Protein AF-A0A9Y1BNC9-F1 (afdb_monomer_lite)

Foldseek 3Di:
DDPPPPPVVPPLDLALVQLVVLLVCVVVVVDPLQRSLVSLVVSLVSLVVDDDDPVCVVLSVLVNVLSVLSNCLNVDDPVCSVVSSVVSVVSSVVSVVD

Sequence (98 aa):
MSKILSLKEINNDVTIEKMELIINLYEQGTLTKKEASKLAEHLLKKFKAFKPQKEKKEQYEFILDLCISLTTIKRAEERFEQHYLKSLKEELVKAKKM

Radius of gyration: 13.34 Å; chains: 1; bounding box: 32×31×34 Å

pLDDT: mean 79.67, std 16.59, range [30.83, 93.5]

Secondary structure (DSSP, 8-state):
------TTS--S---HHHHHHHHHHHHTTSS-HHHHHHHHHHHHHHHHT----GGGHHHHHHHHHHHHHHHGGGGS-HHHHHHHHHHHHHHHHHHTT-

Organism: NCBI:txid2876572

Structure (mmCIF, N/CA/C/O backbone):
data_AF-A0A9Y1BNC9-F1
#
_entry.id   AF-A0A9Y1BNC9-F1
#
loop_
_atom_site.group_PDB
_atom_site.id
_atom_site.type_symbol
_atom_site.label_atom_id
_atom_site.label_alt_id
_atom_site.label_comp_id
_atom_site.label_asym_id
_atom_site.label_entity_id
_atom_site.label_seq_id
_atom_site.pdbx_PDB_ins_code
_atom_site.Cartn_x
_atom_site.Cartn_y
_atom_site.Cartn_z
_atom_site.occupancy
_atom_site.B_iso_or_equiv
_atom_site.auth_seq_id
_atom_site.auth_comp_id
_atom_site.auth_asym_id
_atom_site.auth_atom_id
_atom_site.pdbx_PDB_model_num
ATOM 1 N N . MET A 1 1 ? -3.311 -21.749 12.541 1.00 30.83 1 MET A N 1
ATOM 2 C CA . MET A 1 1 ? -2.035 -21.106 12.926 1.00 30.83 1 MET A CA 1
ATOM 3 C C . 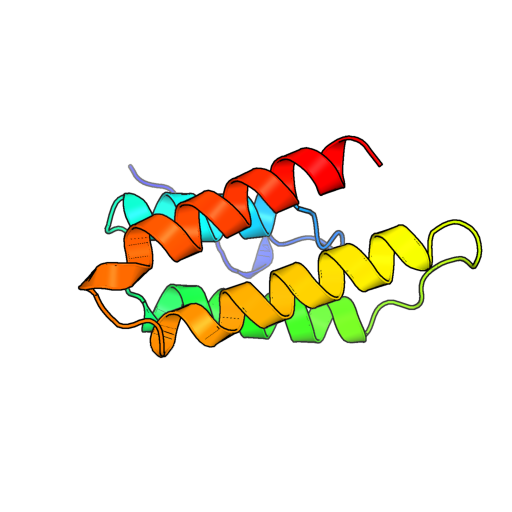MET A 1 1 ? -1.711 -20.056 11.877 1.00 30.83 1 MET A C 1
ATOM 5 O O . MET A 1 1 ? -1.285 -20.415 10.786 1.00 30.83 1 MET A O 1
ATOM 9 N N . SER A 1 2 ? -2.009 -18.785 12.155 1.00 35.12 2 SER A N 1
ATOM 10 C CA . SER A 1 2 ? -1.742 -17.687 11.221 1.00 35.12 2 SER A CA 1
ATOM 11 C C . SER A 1 2 ? -0.236 -17.482 11.113 1.00 35.12 2 SER A C 1
ATOM 13 O O . SER A 1 2 ? 0.418 -17.074 12.071 1.00 35.12 2 SER A O 1
ATOM 15 N N . LYS A 1 3 ? 0.326 -17.837 9.957 1.00 41.47 3 LYS A N 1
ATOM 16 C CA . LYS A 1 3 ? 1.740 -17.642 9.651 1.00 41.47 3 LYS A CA 1
ATOM 17 C C . LYS A 1 3 ? 1.955 -16.140 9.472 1.00 41.47 3 LYS A C 1
ATOM 19 O O . LYS A 1 3 ? 1.636 -15.588 8.425 1.00 41.47 3 LYS A O 1
ATOM 24 N N . ILE A 1 4 ? 2.437 -15.476 10.521 1.00 43.56 4 ILE A N 1
ATOM 25 C CA . ILE A 1 4 ? 2.985 -14.123 10.422 1.00 43.56 4 ILE A CA 1
ATOM 26 C C . ILE A 1 4 ? 4.128 -14.232 9.414 1.00 43.56 4 ILE A C 1
ATOM 28 O O . ILE A 1 4 ? 5.157 -14.836 9.723 1.00 43.56 4 ILE A O 1
ATOM 32 N N . LEU A 1 5 ? 3.925 -13.737 8.187 1.00 41.09 5 LEU A N 1
ATOM 33 C CA . LEU A 1 5 ? 4.998 -13.683 7.201 1.00 41.09 5 LEU A CA 1
ATOM 34 C C . LEU A 1 5 ? 6.137 -12.880 7.821 1.00 41.09 5 LEU A C 1
ATOM 36 O O . LEU A 1 5 ? 5.987 -11.701 8.153 1.00 41.09 5 LEU A O 1
ATOM 40 N N . SER A 1 6 ? 7.278 -13.534 8.006 1.00 40.38 6 SER A N 1
ATOM 41 C CA . SER A 1 6 ? 8.460 -12.850 8.493 1.00 40.38 6 SER A CA 1
ATOM 42 C C . SER A 1 6 ? 8.874 -11.809 7.448 1.00 40.38 6 SER A C 1
ATOM 44 O O . SER A 1 6 ? 8.942 -12.095 6.253 1.00 40.38 6 SER A O 1
ATOM 46 N N . LEU A 1 7 ? 9.192 -10.587 7.887 1.00 42.28 7 LEU A N 1
ATOM 47 C CA . LEU A 1 7 ? 9.698 -9.486 7.045 1.00 42.28 7 LEU A CA 1
ATOM 48 C C . LEU A 1 7 ? 10.909 -9.875 6.163 1.00 42.28 7 LEU A C 1
ATOM 50 O O . LEU A 1 7 ? 11.251 -9.149 5.227 1.00 42.28 7 LEU A O 1
ATOM 54 N N . LYS A 1 8 ? 11.552 -11.014 6.462 1.00 36.34 8 LYS A N 1
ATOM 55 C CA . LYS A 1 8 ? 12.672 -11.610 5.726 1.00 36.34 8 LYS A CA 1
ATOM 56 C C . LYS A 1 8 ? 12.257 -12.398 4.476 1.00 36.34 8 LYS A C 1
ATOM 58 O O . LYS A 1 8 ? 13.072 -12.499 3.571 1.00 36.34 8 LYS A O 1
ATOM 63 N N . GLU A 1 9 ? 11.020 -12.885 4.376 1.00 41.88 9 GLU A N 1
ATOM 64 C CA . GLU A 1 9 ? 10.530 -13.622 3.190 1.00 41.8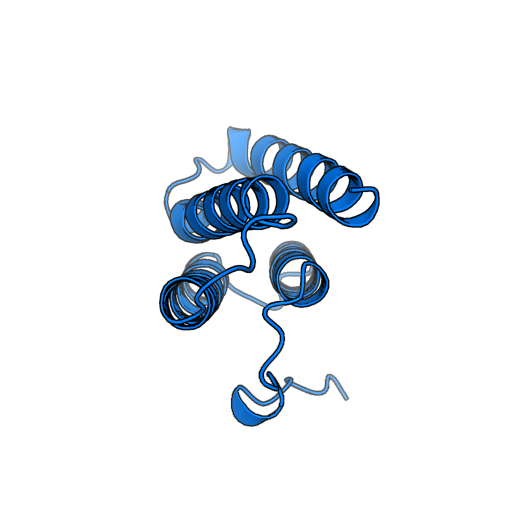8 9 GLU A CA 1
ATOM 65 C C . GLU A 1 9 ? 10.013 -12.695 2.074 1.00 41.88 9 GLU A C 1
ATOM 67 O O . GLU A 1 9 ? 9.644 -13.140 0.989 1.00 41.88 9 GLU A O 1
ATOM 72 N N . ILE A 1 10 ? 10.044 -11.375 2.294 1.00 46.75 10 ILE A N 1
ATOM 73 C CA . ILE A 1 10 ? 9.792 -10.347 1.277 1.00 46.75 10 ILE A CA 1
ATOM 74 C C . ILE A 1 10 ? 11.038 -10.260 0.370 1.00 46.75 10 ILE A C 1
ATOM 76 O O . ILE A 1 10 ? 11.806 -9.293 0.438 1.00 46.75 10 ILE A O 1
ATOM 80 N N . ASN A 1 11 ? 11.227 -11.300 -0.450 1.00 39.12 11 ASN A N 1
ATOM 81 C CA . ASN A 1 11 ? 12.272 -11.447 -1.469 1.00 39.12 11 ASN A CA 1
ATOM 82 C C . ASN A 1 11 ? 12.190 -10.327 -2.525 1.00 39.12 11 ASN A C 1
ATOM 84 O O . ASN A 1 11 ? 11.149 -9.692 -2.649 1.00 39.12 11 ASN A O 1
ATOM 88 N N . ASN A 1 12 ? 13.281 -10.071 -3.242 1.00 42.34 12 ASN A N 1
ATOM 89 C CA . ASN A 1 12 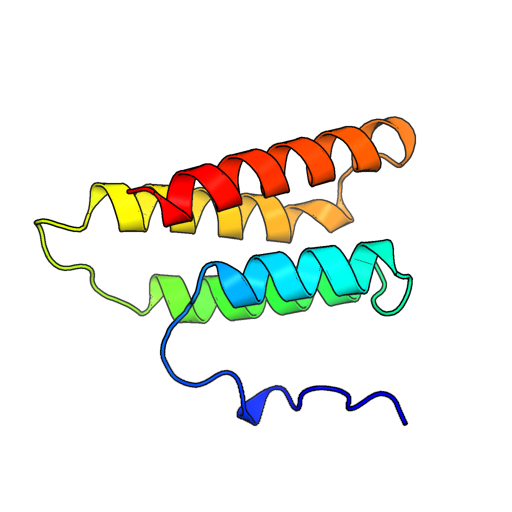? 13.617 -8.861 -4.018 1.00 42.34 12 ASN A CA 1
ATOM 90 C C . ASN A 1 12 ? 12.640 -8.314 -5.085 1.00 42.34 12 ASN A C 1
ATOM 92 O O . ASN A 1 12 ? 12.943 -7.276 -5.664 1.00 42.34 12 ASN A O 1
ATOM 96 N N . ASP A 1 13 ? 11.466 -8.899 -5.294 1.00 52.41 13 ASP A N 1
ATOM 97 C CA . ASP A 1 13 ? 10.418 -8.305 -6.124 1.00 52.41 13 ASP A CA 1
ATOM 98 C C . ASP A 1 13 ? 9.453 -7.504 -5.248 1.00 52.41 13 ASP A C 1
ATOM 100 O O . ASP A 1 13 ? 8.774 -8.046 -4.369 1.00 52.41 13 ASP A O 1
ATOM 104 N N . VAL A 1 14 ? 9.378 -6.190 -5.441 1.00 62.31 14 VAL A N 1
ATOM 105 C CA . VAL A 1 14 ? 8.267 -5.393 -4.906 1.00 62.31 14 VAL A CA 1
ATOM 106 C C . VAL A 1 14 ? 7.044 -5.732 -5.752 1.00 62.31 14 VAL A C 1
ATOM 108 O O . VAL A 1 14 ? 6.710 -5.034 -6.702 1.00 62.31 14 VAL A O 1
ATOM 111 N N . THR A 1 15 ? 6.425 -6.877 -5.475 1.00 70.94 15 THR A N 1
ATOM 112 C CA . THR A 1 15 ? 5.240 -7.302 -6.207 1.00 70.94 15 THR A CA 1
ATOM 113 C C . THR A 1 15 ? 4.021 -6.553 -5.692 1.00 70.94 15 THR A C 1
ATOM 115 O O . THR A 1 15 ? 3.844 -6.357 -4.487 1.00 70.94 15 THR A O 1
ATOM 118 N N . ILE A 1 16 ? 3.155 -6.164 -6.626 1.00 81.06 16 ILE A N 1
ATOM 119 C CA . ILE A 1 16 ? 1.793 -5.669 -6.382 1.00 81.06 16 ILE A CA 1
ATOM 120 C C . ILE A 1 16 ? 1.065 -6.544 -5.339 1.00 81.06 16 ILE A C 1
ATOM 122 O O . ILE A 1 16 ? 0.351 -6.041 -4.476 1.00 81.06 16 ILE A O 1
ATOM 126 N N . GLU A 1 17 ? 1.338 -7.849 -5.343 1.00 84.50 17 GLU A N 1
ATOM 127 C CA . GLU A 1 17 ? 0.828 -8.847 -4.394 1.00 84.50 17 GLU A CA 1
ATOM 128 C C . GLU A 1 17 ? 1.164 -8.528 -2.931 1.00 84.50 17 GLU A C 1
ATOM 130 O O . GLU A 1 17 ? 0.366 -8.801 -2.039 1.00 84.50 17 GLU A O 1
ATOM 135 N N . LYS A 1 18 ? 2.328 -7.931 -2.648 1.00 86.19 18 LYS A N 1
ATOM 136 C CA . LYS A 1 18 ? 2.707 -7.541 -1.280 1.00 86.19 18 LYS A CA 1
ATOM 137 C C . LYS A 1 18 ? 1.890 -6.362 -0.786 1.00 86.19 18 LYS A C 1
ATOM 139 O O . LYS A 1 18 ? 1.562 -6.303 0.395 1.00 86.19 18 LYS A O 1
ATOM 144 N N . MET A 1 19 ? 1.560 -5.433 -1.677 1.00 88.81 19 MET A N 1
ATOM 145 C CA . MET A 1 19 ? 0.682 -4.317 -1.343 1.00 88.81 19 MET A CA 1
ATOM 146 C C . MET A 1 19 ? -0.746 -4.805 -1.115 1.00 88.81 19 MET A C 1
ATOM 148 O O . MET A 1 19 ? -1.361 -4.432 -0.120 1.00 88.81 19 MET A O 1
ATOM 152 N N . GLU A 1 20 ? -1.238 -5.702 -1.971 1.00 90.25 20 GLU A N 1
ATOM 153 C CA . GLU A 1 20 ? -2.527 -6.367 -1.762 1.00 90.25 20 GLU A CA 1
ATOM 154 C C . GLU A 1 20 ? -2.560 -7.149 -0.450 1.00 90.25 20 GLU A C 1
ATOM 156 O O . GLU A 1 20 ? -3.536 -7.057 0.288 1.00 90.25 20 GLU A O 1
ATOM 161 N N . LEU A 1 21 ? -1.489 -7.874 -0.117 1.00 90.50 21 LEU A N 1
ATOM 162 C CA . LEU A 1 21 ? -1.385 -8.596 1.147 1.00 90.50 21 LEU A CA 1
ATOM 163 C C . LEU A 1 21 ? -1.481 -7.642 2.343 1.00 90.50 21 LEU A C 1
ATOM 165 O O . LEU A 1 21 ? -2.218 -7.934 3.281 1.00 90.50 21 LEU A O 1
ATOM 169 N N . ILE A 1 22 ? -0.786 -6.499 2.311 1.00 91.56 22 ILE A N 1
ATOM 170 C CA . ILE A 1 22 ? -0.881 -5.485 3.375 1.00 91.56 22 ILE A CA 1
ATOM 171 C C . ILE A 1 22 ? -2.317 -4.980 3.511 1.00 91.56 22 ILE A C 1
ATOM 173 O O . ILE A 1 22 ? -2.820 -4.896 4.630 1.00 91.56 22 ILE A O 1
ATOM 177 N N . ILE A 1 23 ? -2.979 -4.667 2.394 1.00 92.06 23 ILE A N 1
ATOM 178 C CA . ILE A 1 23 ? -4.367 -4.197 2.406 1.00 92.06 23 ILE A CA 1
ATOM 179 C C . ILE A 1 23 ? -5.299 -5.271 2.980 1.00 92.06 23 ILE A C 1
ATOM 181 O O . ILE A 1 23 ? -6.104 -4.972 3.855 1.00 92.06 23 ILE A O 1
ATOM 185 N N . ASN A 1 24 ? -5.165 -6.522 2.541 1.00 92.06 24 ASN A N 1
ATOM 186 C CA . ASN A 1 24 ? -6.015 -7.619 3.002 1.00 92.06 24 ASN A CA 1
ATOM 187 C C . ASN A 1 24 ? -5.823 -7.893 4.499 1.00 92.06 24 ASN A C 1
ATOM 189 O O . ASN A 1 24 ? -6.799 -8.053 5.225 1.00 92.06 24 ASN A O 1
ATOM 193 N N . LEU A 1 25 ? -4.577 -7.909 4.985 1.00 90.62 25 LEU A N 1
ATOM 194 C CA . LEU A 1 25 ? -4.291 -8.088 6.411 1.00 90.62 25 LEU A CA 1
ATOM 195 C C . LEU A 1 25 ? -4.804 -6.910 7.250 1.00 90.62 25 LEU A C 1
ATOM 197 O O . LEU A 1 25 ? -5.223 -7.107 8.391 1.00 90.62 25 LEU A O 1
ATOM 201 N N . TYR A 1 26 ? -4.780 -5.698 6.694 1.00 90.88 26 TYR A N 1
ATOM 202 C CA . TYR A 1 26 ? -5.357 -4.521 7.331 1.00 90.88 26 TYR A CA 1
ATOM 203 C C . TYR A 1 26 ? -6.884 -4.628 7.456 1.00 90.88 26 TYR A C 1
ATOM 205 O O . TYR A 1 26 ? -7.416 -4.499 8.554 1.00 90.88 26 TYR A O 1
ATOM 213 N N . GLU A 1 27 ? -7.588 -4.951 6.371 1.00 91.31 27 GLU A N 1
ATOM 214 C CA . GLU A 1 27 ? -9.051 -5.120 6.383 1.00 91.31 27 GLU A CA 1
ATOM 215 C C . GLU A 1 27 ? -9.524 -6.283 7.256 1.00 91.31 27 GLU A C 1
ATOM 217 O O . GLU A 1 27 ? -10.591 -6.213 7.859 1.00 91.31 27 GLU A O 1
ATOM 222 N N . GLN A 1 28 ? -8.729 -7.350 7.351 1.00 92.12 28 GLN A N 1
ATOM 223 C CA . GLN A 1 28 ? -8.992 -8.474 8.252 1.00 92.12 28 GLN A CA 1
ATOM 224 C C . GLN A 1 28 ? -8.759 -8.119 9.731 1.00 92.12 28 GLN A C 1
ATOM 226 O O . GLN A 1 28 ? -8.913 -8.982 10.593 1.00 92.12 28 GLN A O 1
ATOM 231 N N . GLY A 1 29 ? -8.325 -6.892 10.039 1.00 90.81 29 GLY A N 1
ATOM 232 C CA . GLY A 1 29 ? -7.982 -6.458 11.395 1.00 90.81 29 GLY A CA 1
ATOM 233 C C . GLY A 1 29 ? -6.721 -7.120 11.955 1.00 90.81 29 GLY A C 1
ATOM 234 O O . GLY A 1 29 ? -6.449 -7.012 13.147 1.00 90.81 29 GLY A O 1
ATOM 235 N N . THR A 1 30 ? -5.944 -7.812 11.114 1.00 93.50 30 THR A N 1
ATOM 236 C CA . THR A 1 30 ? -4.680 -8.454 11.514 1.00 93.50 30 THR A CA 1
ATOM 237 C C . THR A 1 30 ? -3.557 -7.429 11.657 1.00 93.50 30 THR A C 1
ATOM 239 O O . THR A 1 30 ? -2.654 -7.616 12.468 1.00 93.50 30 THR A O 1
ATOM 242 N N . LEU A 1 31 ? -3.609 -6.345 10.879 1.00 91.81 31 LEU A N 1
ATOM 243 C CA . LEU A 1 31 ? -2.712 -5.202 11.014 1.00 91.81 31 LEU A CA 1
ATOM 244 C C . LEU A 1 31 ? -3.483 -3.981 11.489 1.00 91.81 31 LEU A C 1
ATOM 246 O O . LEU A 1 31 ? -4.571 -3.682 11.004 1.00 91.81 31 LEU A O 1
ATOM 250 N N . THR A 1 32 ? -2.860 -3.201 12.362 1.00 92.12 32 THR A N 1
ATOM 251 C CA . THR A 1 32 ? -3.298 -1.831 12.618 1.00 92.12 32 THR A CA 1
ATOM 252 C C . THR A 1 32 ? -2.927 -0.920 11.448 1.00 92.12 32 THR A C 1
ATOM 254 O O . THR A 1 32 ? -1.988 -1.171 10.685 1.00 92.12 32 THR A O 1
ATOM 257 N N . LYS A 1 33 ? -3.597 0.231 11.360 1.00 89.94 33 LYS A N 1
ATOM 258 C CA . LYS A 1 33 ? -3.338 1.253 10.332 1.00 89.94 33 LYS A CA 1
ATOM 259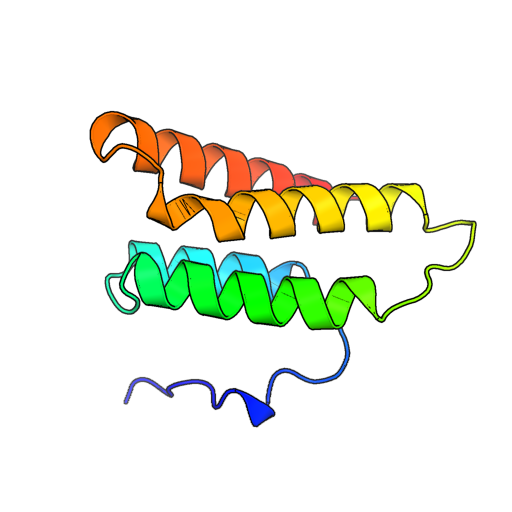 C C . LYS A 1 33 ? -1.877 1.716 10.324 1.00 89.94 33 LYS A C 1
ATOM 261 O O . LYS A 1 33 ? -1.280 1.978 9.279 1.00 89.94 33 LYS A O 1
ATOM 266 N N . LYS A 1 34 ? -1.279 1.786 11.517 1.00 91.44 34 LYS A N 1
ATOM 267 C CA . LYS A 1 34 ? 0.126 2.152 11.728 1.00 91.44 34 LYS A CA 1
ATOM 268 C C . LYS A 1 34 ? 1.079 1.068 11.224 1.00 91.44 34 LYS A C 1
ATOM 270 O O . LYS A 1 34 ? 2.109 1.406 10.646 1.00 91.44 34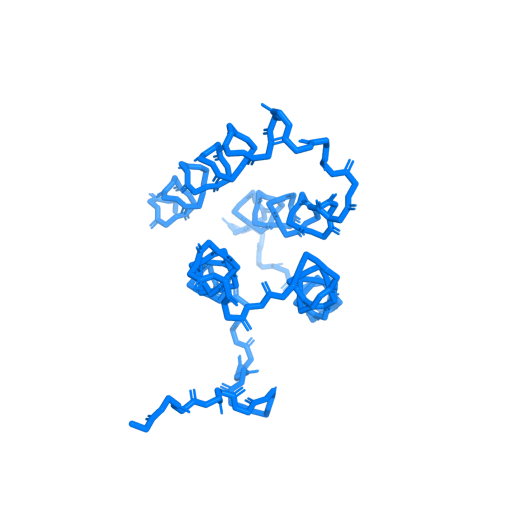 LYS A O 1
ATOM 275 N N . GLU A 1 35 ? 0.760 -0.204 11.435 1.00 91.94 35 GLU A N 1
ATOM 276 C CA . GLU A 1 35 ? 1.572 -1.323 10.944 1.00 91.94 35 GLU A CA 1
ATOM 277 C C . GLU A 1 35 ? 1.484 -1.456 9.425 1.00 91.94 35 GLU A C 1
ATOM 279 O O . GLU A 1 35 ? 2.524 -1.542 8.775 1.00 91.94 35 GLU A O 1
ATOM 284 N N . ALA A 1 36 ? 0.281 -1.357 8.853 1.00 90.44 36 ALA A N 1
ATOM 285 C CA . ALA A 1 36 ? 0.082 -1.345 7.405 1.00 90.44 36 ALA A CA 1
ATOM 286 C C . ALA A 1 36 ? 0.881 -0.212 6.733 1.00 90.44 36 ALA A C 1
ATOM 288 O O . ALA A 1 36 ? 1.638 -0.452 5.791 1.00 90.44 36 ALA A O 1
ATOM 289 N N . SER A 1 37 ? 0.806 1.006 7.286 1.00 92.56 37 SER A N 1
ATOM 290 C CA . SER A 1 37 ? 1.591 2.155 6.817 1.00 92.56 37 SER A CA 1
ATOM 291 C C . SER A 1 37 ? 3.103 1.911 6.909 1.00 92.56 37 SER A C 1
ATOM 293 O O . SER A 1 37 ? 3.817 2.169 5.943 1.00 92.56 37 SER A O 1
ATOM 295 N N . LYS A 1 38 ? 3.608 1.355 8.019 1.00 92.12 38 LYS A N 1
ATOM 296 C CA . LYS A 1 38 ? 5.039 1.032 8.170 1.00 92.12 38 LYS A CA 1
ATOM 297 C C . LYS A 1 38 ? 5.520 -0.022 7.172 1.00 92.12 38 LYS A C 1
ATOM 299 O O . LYS A 1 38 ? 6.617 0.112 6.630 1.00 92.12 38 LYS A O 1
ATOM 304 N N . LEU A 1 39 ? 4.726 -1.065 6.927 1.00 89.81 39 LEU A N 1
ATOM 305 C CA . LEU A 1 39 ? 5.059 -2.088 5.933 1.00 89.81 39 LEU A CA 1
ATOM 306 C C . LEU A 1 39 ? 5.109 -1.485 4.527 1.00 89.81 39 LEU A C 1
ATOM 308 O O . LEU A 1 39 ? 6.053 -1.749 3.782 1.00 89.81 39 LEU A O 1
ATOM 312 N N . ALA A 1 40 ? 4.157 -0.611 4.200 1.00 91.31 40 ALA A N 1
ATOM 313 C CA . ALA A 1 40 ? 4.148 0.121 2.941 1.00 91.31 40 ALA A CA 1
ATOM 314 C C . ALA A 1 40 ? 5.344 1.082 2.812 1.00 91.31 40 ALA A C 1
ATOM 316 O O . ALA A 1 40 ? 5.957 1.153 1.753 1.00 91.31 40 ALA A O 1
ATOM 317 N N . GLU A 1 41 ? 5.747 1.772 3.885 1.00 91.50 41 GLU A N 1
ATOM 318 C CA . GLU A 1 41 ? 6.962 2.605 3.900 1.00 91.50 41 GLU A CA 1
ATOM 319 C C . GLU A 1 41 ? 8.226 1.771 3.642 1.00 91.50 41 GLU A C 1
ATOM 321 O O . GLU A 1 41 ? 9.141 2.214 2.941 1.00 91.50 41 GLU A O 1
ATOM 326 N N . HIS A 1 42 ? 8.286 0.551 4.182 1.00 89.50 42 HIS A N 1
ATOM 327 C CA . HIS A 1 42 ? 9.401 -0.366 3.949 1.00 89.50 42 HIS A CA 1
ATOM 328 C C . HIS A 1 42 ? 9.442 -0.861 2.502 1.00 89.50 42 HIS A C 1
ATOM 330 O O . HIS A 1 42 ? 10.515 -0.889 1.895 1.00 89.50 42 HIS A O 1
ATOM 336 N N . LEU A 1 43 ? 8.281 -1.200 1.933 1.00 86.88 43 LEU A N 1
ATOM 337 C CA . LEU A 1 43 ? 8.156 -1.525 0.510 1.00 86.88 43 LEU A CA 1
ATOM 338 C C . LEU A 1 43 ? 8.580 -0.345 -0.363 1.00 86.88 43 LEU A C 1
ATOM 340 O O . LEU A 1 43 ? 9.391 -0.532 -1.262 1.00 86.88 43 LEU A O 1
ATOM 344 N N . LEU A 1 44 ? 8.128 0.870 -0.045 1.00 88.19 44 LEU A N 1
ATOM 345 C CA . LEU A 1 44 ? 8.461 2.080 -0.791 1.00 88.19 44 LEU A CA 1
ATOM 346 C C . LEU A 1 44 ? 9.971 2.339 -0.817 1.00 88.19 44 LEU A C 1
ATOM 348 O O . LEU A 1 44 ? 10.522 2.680 -1.861 1.00 88.19 44 LEU A O 1
ATOM 352 N N . LYS A 1 45 ? 10.661 2.159 0.317 1.00 87.94 45 LYS A N 1
ATOM 353 C CA . LYS A 1 45 ? 12.126 2.294 0.386 1.00 87.94 45 LYS A CA 1
ATOM 354 C C . LYS A 1 45 ? 12.834 1.273 -0.499 1.00 87.94 45 LYS A C 1
ATOM 356 O O . LYS A 1 45 ? 13.752 1.644 -1.224 1.00 87.94 45 LYS A O 1
ATOM 361 N N . LYS A 1 46 ? 12.397 0.009 -0.459 1.00 82.88 46 LYS A N 1
ATOM 362 C CA . LYS A 1 46 ? 12.929 -1.043 -1.337 1.00 82.88 46 LYS A CA 1
ATOM 363 C C . LYS A 1 46 ? 12.656 -0.729 -2.809 1.00 82.88 46 LYS A C 1
ATOM 365 O O . LYS A 1 46 ? 13.541 -0.909 -3.634 1.00 82.88 46 LYS A O 1
ATOM 370 N N . PHE A 1 47 ? 11.469 -0.214 -3.119 1.00 79.75 47 PHE A N 1
ATOM 371 C CA . PHE A 1 47 ? 11.071 0.095 -4.486 1.00 79.75 47 PHE A CA 1
ATOM 372 C C . PHE A 1 47 ? 11.862 1.259 -5.071 1.00 79.75 47 PHE A C 1
ATOM 374 O O . PHE A 1 47 ? 12.389 1.136 -6.165 1.00 79.75 47 PHE A O 1
ATOM 381 N N . LYS A 1 48 ? 12.058 2.338 -4.304 1.00 82.00 48 LYS A N 1
ATOM 382 C CA . LYS A 1 48 ? 12.885 3.485 -4.715 1.00 82.00 48 LYS A CA 1
ATOM 383 C C . LYS A 1 48 ? 14.355 3.137 -4.954 1.00 82.00 48 LYS A C 1
ATOM 385 O O . LYS A 1 48 ? 15.033 3.860 -5.674 1.00 82.00 48 LYS A O 1
ATOM 390 N N . ALA A 1 49 ? 14.855 2.072 -4.328 1.00 79.94 49 ALA A N 1
ATOM 391 C CA . ALA A 1 49 ? 16.208 1.578 -4.568 1.00 79.94 49 ALA A CA 1
ATOM 392 C C . ALA A 1 49 ? 16.328 0.800 -5.893 1.00 79.94 49 ALA A C 1
ATOM 394 O O . ALA A 1 49 ? 17.441 0.543 -6.351 1.00 79.94 49 ALA A O 1
ATOM 395 N N . PHE A 1 50 ? 15.205 0.428 -6.513 1.00 74.44 50 PHE A N 1
ATOM 396 C CA . PHE A 1 50 ? 15.175 -0.258 -7.795 1.00 74.44 50 PHE A CA 1
ATOM 397 C C . PHE A 1 50 ? 15.273 0.743 -8.952 1.00 74.44 50 PHE A C 1
ATOM 399 O O . PHE A 1 50 ? 14.625 1.788 -8.953 1.00 74.44 50 PHE A O 1
ATOM 406 N N . LYS A 1 51 ? 16.075 0.413 -9.968 1.00 72.25 51 LYS A N 1
ATOM 407 C CA . LYS A 1 51 ? 16.183 1.204 -11.197 1.00 72.25 51 LYS A CA 1
ATOM 408 C C . LYS A 1 51 ? 15.392 0.500 -12.304 1.00 72.25 51 LYS A C 1
ATOM 410 O O . LYS A 1 51 ? 15.821 -0.572 -12.734 1.00 72.25 51 LYS A O 1
ATOM 415 N N . PRO A 1 52 ? 14.260 1.057 -12.768 1.00 71.25 52 PRO A N 1
ATOM 416 C CA . PRO A 1 52 ? 13.462 0.408 -13.798 1.00 71.25 52 PRO A CA 1
ATOM 417 C C . PRO A 1 52 ? 14.181 0.411 -15.152 1.00 71.25 52 PRO A C 1
ATOM 419 O O . PRO A 1 52 ? 14.945 1.325 -15.473 1.00 71.25 52 PRO A O 1
ATOM 422 N N . GLN A 1 53 ? 13.897 -0.609 -15.963 1.00 69.81 53 GLN A N 1
ATOM 423 C CA . GLN A 1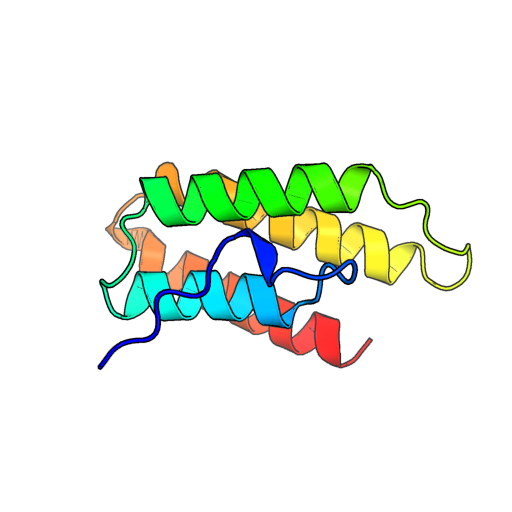 53 ? 14.196 -0.589 -17.397 1.00 69.81 53 GLN A CA 1
ATOM 424 C C . GLN A 1 53 ? 13.308 0.456 -18.090 1.00 69.81 53 GLN A C 1
ATOM 426 O O . GLN A 1 53 ? 12.201 0.738 -17.625 1.00 69.81 53 GLN A O 1
ATOM 431 N N . LYS A 1 54 ? 13.785 1.047 -19.193 1.00 70.94 54 LYS A N 1
ATOM 432 C CA . LYS A 1 54 ? 13.118 2.177 -19.864 1.00 70.94 54 LYS A CA 1
ATOM 433 C C . LYS A 1 54 ? 11.703 1.813 -20.327 1.00 70.94 54 LYS A C 1
ATOM 435 O O . LYS A 1 54 ? 10.793 2.622 -20.189 1.00 70.94 54 LYS A O 1
ATOM 440 N N . GLU A 1 55 ? 11.523 0.580 -20.786 1.00 65.31 55 GLU A N 1
ATOM 441 C CA . GLU A 1 55 ? 10.269 0.002 -21.280 1.00 65.31 55 GLU A CA 1
ATOM 442 C C . GLU A 1 55 ? 9.251 -0.261 -20.160 1.00 65.31 55 GLU A C 1
ATOM 444 O O . GLU A 1 55 ? 8.069 -0.428 -20.429 1.00 65.31 55 GLU A O 1
ATOM 449 N N . LYS A 1 56 ? 9.695 -0.277 -18.896 1.00 71.38 56 LYS A N 1
ATOM 450 C CA . LYS A 1 56 ? 8.850 -0.509 -17.711 1.00 71.38 56 LYS A CA 1
ATOM 451 C C . LYS A 1 56 ? 8.725 0.723 -16.819 1.00 71.38 56 LYS A C 1
ATOM 453 O O . LYS A 1 56 ? 8.269 0.616 -15.682 1.00 71.38 56 LYS A O 1
ATOM 458 N N . LYS A 1 57 ? 9.156 1.893 -17.300 1.00 76.25 57 LYS A N 1
ATOM 459 C CA . LYS A 1 57 ? 9.178 3.125 -16.505 1.00 76.25 57 LYS A CA 1
ATOM 460 C C . LYS A 1 57 ? 7.774 3.547 -16.063 1.00 76.25 57 LYS A C 1
ATOM 462 O O . LYS A 1 57 ? 7.600 3.859 -14.894 1.00 76.25 57 LYS A O 1
ATOM 467 N N . GLU A 1 58 ? 6.791 3.497 -16.959 1.00 78.06 58 GLU A N 1
ATOM 468 C CA . GLU A 1 58 ? 5.403 3.870 -16.646 1.00 78.06 58 GLU A CA 1
ATOM 469 C C . GLU A 1 58 ? 4.783 2.928 -15.611 1.00 78.06 58 GLU A C 1
ATOM 471 O O . GLU A 1 58 ? 4.232 3.378 -14.612 1.00 78.06 58 GLU A O 1
ATOM 476 N N . GLN A 1 59 ? 4.951 1.614 -15.794 1.00 78.81 59 GLN A N 1
ATOM 477 C CA . GLN A 1 59 ? 4.511 0.618 -14.816 1.00 78.81 59 GLN A CA 1
ATOM 478 C C . GLN A 1 59 ? 5.193 0.828 -13.456 1.00 78.81 59 GLN A C 1
ATOM 480 O O . GLN A 1 59 ? 4.551 0.723 -12.412 1.00 78.81 59 GLN A O 1
ATOM 485 N N . TYR A 1 60 ? 6.488 1.154 -13.454 1.00 82.19 60 TYR A N 1
ATOM 486 C CA . TYR A 1 60 ? 7.226 1.463 -12.235 1.00 82.19 60 TYR A CA 1
ATOM 487 C C . TYR A 1 60 ? 6.693 2.723 -11.542 1.00 82.19 60 TYR A C 1
ATOM 489 O O . TYR A 1 60 ? 6.431 2.678 -10.345 1.00 82.19 60 TYR A O 1
ATOM 497 N N . GLU A 1 61 ? 6.505 3.831 -12.259 1.00 84.62 61 GLU A N 1
ATOM 498 C CA . GLU A 1 61 ? 5.966 5.075 -11.688 1.00 84.62 61 GLU A CA 1
ATOM 499 C C . GLU A 1 61 ? 4.552 4.861 -11.134 1.00 84.62 61 GLU A C 1
ATOM 501 O O . GLU A 1 61 ? 4.263 5.259 -10.007 1.00 84.62 61 GLU A O 1
ATOM 506 N N . PHE A 1 62 ? 3.720 4.106 -11.850 1.00 85.94 62 PHE A N 1
ATOM 507 C CA . PHE A 1 62 ? 2.381 3.762 -11.392 1.00 85.94 62 PHE A CA 1
ATOM 508 C C . PHE A 1 62 ? 2.397 2.956 -10.083 1.00 85.94 62 PHE A C 1
ATOM 510 O O . PHE A 1 62 ? 1.736 3.318 -9.110 1.00 85.94 62 PHE A O 1
ATOM 517 N N . ILE A 1 63 ? 3.205 1.894 -9.998 1.00 83.69 63 ILE A N 1
ATOM 518 C CA . ILE A 1 63 ? 3.338 1.097 -8.765 1.00 83.69 63 ILE A CA 1
ATOM 519 C C . ILE A 1 63 ? 3.935 1.939 -7.624 1.00 83.69 63 ILE A C 1
ATOM 521 O O . ILE A 1 63 ? 3.544 1.777 -6.462 1.00 83.69 63 ILE A O 1
ATOM 525 N N . LEU A 1 64 ? 4.856 2.859 -7.936 1.00 86.75 64 LEU A N 1
ATOM 526 C CA . LEU A 1 64 ? 5.455 3.768 -6.958 1.00 86.75 64 LEU A CA 1
ATOM 527 C C . LEU A 1 64 ? 4.376 4.643 -6.313 1.00 86.75 64 LEU A C 1
ATOM 529 O O . LEU A 1 64 ? 4.334 4.740 -5.083 1.00 86.75 64 LEU A O 1
ATOM 533 N N . ASP A 1 65 ? 3.485 5.214 -7.119 1.00 90.06 65 ASP A N 1
ATOM 534 C CA . ASP A 1 65 ? 2.388 6.068 -6.659 1.00 90.06 65 ASP A CA 1
ATOM 535 C C . ASP A 1 65 ? 1.378 5.304 -5.799 1.00 90.06 65 ASP A C 1
ATOM 537 O O . ASP A 1 65 ? 0.945 5.795 -4.747 1.00 90.06 65 ASP A O 1
ATOM 541 N N . LEU A 1 66 ? 1.063 4.060 -6.169 1.00 90.06 66 LEU A N 1
ATOM 542 C CA . LEU A 1 66 ? 0.219 3.195 -5.344 1.00 90.06 66 LEU A CA 1
ATOM 543 C C . LEU A 1 66 ? 0.882 2.886 -3.998 1.00 90.06 66 LEU A C 1
ATOM 545 O O . LEU A 1 66 ? 0.219 2.885 -2.957 1.00 90.06 66 LEU A O 1
ATOM 549 N N . CYS A 1 67 ? 2.196 2.648 -3.988 1.00 89.06 67 CYS A N 1
ATOM 550 C CA . CYS A 1 67 ? 2.923 2.362 -2.756 1.00 89.06 67 CYS A CA 1
ATOM 551 C C . CYS A 1 67 ? 2.981 3.593 -1.849 1.00 89.06 67 CYS A C 1
ATOM 553 O O . CYS A 1 67 ? 2.773 3.465 -0.640 1.00 89.06 67 CYS A O 1
ATOM 555 N N . ILE A 1 68 ? 3.208 4.781 -2.422 1.00 91.00 68 ILE A N 1
ATOM 556 C CA . ILE A 1 68 ? 3.133 6.063 -1.709 1.00 91.00 68 ILE A CA 1
ATOM 557 C C . ILE A 1 68 ? 1.752 6.222 -1.087 1.00 91.00 68 ILE A C 1
ATOM 559 O O . ILE A 1 68 ? 1.656 6.471 0.115 1.00 91.00 68 ILE A O 1
ATOM 563 N N . SER A 1 69 ? 0.701 6.010 -1.871 1.00 92.12 69 SER A N 1
ATOM 564 C CA . SER A 1 69 ? -0.678 6.094 -1.405 1.00 92.12 69 SER A CA 1
ATOM 565 C C . SER A 1 69 ? -0.899 5.171 -0.201 1.00 92.12 69 SER A C 1
ATOM 567 O O . SER A 1 69 ? -1.238 5.645 0.885 1.00 92.12 69 SER A O 1
ATOM 569 N N . LEU A 1 70 ? -0.535 3.890 -0.297 1.00 90.25 70 LEU A N 1
ATOM 570 C CA . LEU A 1 70 ? -0.676 2.954 0.822 1.00 90.25 70 LEU A CA 1
ATOM 571 C C . LEU A 1 70 ? 0.057 3.412 2.103 1.00 90.25 70 LEU A C 1
ATOM 573 O O . LEU A 1 70 ? -0.457 3.213 3.204 1.00 90.25 70 LEU A O 1
ATOM 577 N N . THR A 1 71 ? 1.203 4.104 2.002 1.00 91.81 71 THR A N 1
ATOM 578 C CA . THR A 1 71 ? 1.875 4.672 3.194 1.00 91.81 71 THR A CA 1
ATOM 579 C C . THR A 1 71 ? 1.028 5.719 3.924 1.00 91.81 71 THR A C 1
ATOM 581 O O . THR A 1 71 ? 1.167 5.897 5.139 1.00 91.81 71 THR A O 1
ATOM 584 N N . THR A 1 72 ? 0.129 6.398 3.212 1.00 90.88 72 THR A N 1
ATOM 585 C CA . THR A 1 72 ? -0.720 7.465 3.753 1.00 90.88 72 THR A CA 1
ATOM 586 C C . THR A 1 72 ? -1.994 6.954 4.413 1.00 90.88 72 THR A C 1
ATOM 588 O O . THR A 1 72 ? -2.684 7.750 5.045 1.00 90.88 72 THR A O 1
ATOM 591 N N . ILE A 1 73 ? -2.260 5.640 4.392 1.00 88.00 73 ILE A N 1
ATOM 592 C CA . ILE A 1 73 ? -3.455 5.051 5.013 1.00 88.00 73 ILE A CA 1
ATOM 593 C C . ILE A 1 73 ? -3.619 5.449 6.485 1.00 88.00 73 ILE A C 1
ATOM 595 O O . ILE A 1 73 ? -4.729 5.702 6.935 1.00 88.00 73 ILE A O 1
ATOM 599 N N . LYS A 1 74 ? -2.513 5.637 7.224 1.00 87.12 74 LYS A N 1
ATOM 600 C CA . LYS A 1 74 ? -2.521 6.142 8.612 1.00 87.12 74 LYS A CA 1
ATOM 601 C C . LYS A 1 74 ? -3.195 7.508 8.793 1.00 87.12 74 LYS A C 1
ATOM 603 O O . LYS A 1 74 ? -3.531 7.854 9.917 1.00 87.12 74 LYS A O 1
ATOM 608 N N . ARG A 1 75 ? -3.342 8.282 7.715 1.00 86.81 75 ARG A N 1
ATOM 609 C CA . ARG A 1 75 ? -3.956 9.616 7.686 1.00 86.81 75 ARG A CA 1
ATOM 610 C C . ARG A 1 75 ? -5.382 9.609 7.135 1.00 86.81 75 ARG A C 1
ATOM 612 O O . ARG A 1 75 ? -6.022 10.650 7.178 1.00 86.81 75 ARG A O 1
ATOM 619 N N . ALA A 1 76 ? -5.867 8.486 6.601 1.00 85.75 76 ALA A N 1
ATOM 620 C CA . ALA A 1 76 ? -7.227 8.406 6.085 1.00 85.75 76 ALA A CA 1
ATOM 621 C C . ALA A 1 76 ? -8.227 8.583 7.237 1.00 85.75 76 ALA A C 1
ATOM 623 O O . ALA A 1 76 ? -8.106 7.910 8.263 1.00 85.75 76 ALA A O 1
ATOM 624 N N . GLU A 1 77 ? -9.206 9.472 7.080 1.00 83.31 77 GLU A N 1
ATOM 625 C CA . GLU A 1 77 ? -10.336 9.553 8.009 1.00 83.31 77 GLU A CA 1
ATOM 626 C C . GLU A 1 77 ? -11.170 8.270 7.912 1.00 83.31 77 GLU A C 1
ATOM 628 O O . GLU A 1 77 ? -11.397 7.767 6.810 1.00 83.31 77 GLU A O 1
ATOM 633 N N . GLU A 1 78 ? -11.662 7.759 9.043 1.00 79.88 78 GLU A N 1
ATOM 634 C CA . GLU A 1 78 ? -12.392 6.479 9.113 1.00 79.88 78 GLU A CA 1
ATOM 635 C C . GLU A 1 78 ? -13.558 6.406 8.115 1.00 79.88 78 GLU A C 1
ATOM 637 O O . GLU A 1 78 ? -13.716 5.412 7.409 1.00 79.88 78 GLU A O 1
ATOM 642 N N . ARG A 1 79 ? -14.315 7.502 7.960 1.00 83.38 79 ARG A N 1
ATOM 643 C CA . ARG A 1 79 ? -15.456 7.585 7.029 1.00 83.38 79 ARG A CA 1
ATOM 644 C C . ARG A 1 79 ? -15.090 7.413 5.548 1.00 83.38 79 ARG A C 1
ATOM 646 O O . ARG A 1 79 ? -15.954 7.072 4.749 1.00 83.38 79 ARG A O 1
ATOM 653 N N . PHE A 1 80 ? -13.836 7.660 5.169 1.00 83.06 80 PHE A N 1
ATOM 654 C CA . PHE A 1 80 ? -13.362 7.550 3.782 1.00 83.06 80 PHE A CA 1
ATOM 655 C C . PHE A 1 80 ? -12.408 6.382 3.569 1.00 83.06 80 PHE A C 1
ATOM 657 O O . PHE A 1 80 ? -12.028 6.086 2.439 1.00 83.06 80 PHE A O 1
ATOM 664 N N . GLU A 1 81 ? -12.024 5.703 4.640 1.00 85.06 81 GLU A N 1
ATOM 665 C CA . GLU A 1 81 ? -11.006 4.667 4.615 1.00 85.06 81 GLU A CA 1
ATOM 666 C C . GLU A 1 81 ? -11.397 3.478 3.736 1.00 85.06 81 GLU A C 1
ATOM 668 O O . GLU A 1 81 ? -10.593 3.017 2.930 1.00 85.06 81 GLU A O 1
ATOM 673 N N . GLN A 1 82 ? -12.650 3.027 3.820 1.00 85.69 82 GLN A N 1
ATOM 674 C CA . GLN A 1 82 ? -13.141 1.930 2.985 1.00 85.69 82 GLN A CA 1
ATOM 675 C C . GLN A 1 82 ? -13.125 2.295 1.495 1.00 85.69 82 GLN A C 1
ATOM 677 O O . GLN A 1 82 ? -12.710 1.493 0.660 1.00 85.69 82 GLN A O 1
ATOM 682 N N . HIS A 1 83 ? -13.523 3.524 1.155 1.00 88.50 83 HIS A N 1
ATOM 683 C CA . HIS A 1 83 ? -13.463 4.025 -0.220 1.00 88.50 83 HIS A CA 1
ATOM 684 C C . HIS A 1 83 ? -12.021 4.131 -0.717 1.00 88.50 83 HIS A C 1
ATOM 686 O O . HIS A 1 83 ? -11.722 3.748 -1.847 1.00 88.50 83 HIS A O 1
ATOM 692 N N . TYR A 1 84 ? -11.124 4.607 0.145 1.00 88.31 84 TYR A N 1
ATOM 693 C CA . TYR A 1 84 ? -9.703 4.725 -0.139 1.00 88.31 84 TYR A CA 1
ATOM 694 C C . TYR A 1 84 ? -9.058 3.363 -0.425 1.00 88.31 84 TYR A C 1
ATOM 696 O O . TYR A 1 84 ? -8.378 3.191 -1.435 1.00 88.31 84 TYR A O 1
ATOM 704 N N . LEU A 1 85 ? -9.328 2.371 0.426 1.00 88.88 85 LEU A N 1
ATOM 705 C CA . LEU A 1 85 ? -8.855 0.999 0.255 1.00 88.88 85 LEU A CA 1
ATOM 706 C C . LEU A 1 85 ? -9.410 0.335 -0.999 1.00 88.88 85 LEU A C 1
ATOM 708 O O . LEU A 1 85 ? -8.668 -0.320 -1.730 1.00 88.88 85 LEU A O 1
ATOM 712 N N . LYS A 1 86 ? -10.707 0.520 -1.260 1.00 91.19 86 LYS A N 1
ATOM 713 C CA . LYS A 1 86 ? -11.352 0.002 -2.465 1.00 91.19 86 LYS A CA 1
ATOM 714 C C . LYS A 1 86 ? -10.693 0.569 -3.723 1.00 91.19 86 LYS A C 1
ATOM 716 O O . LYS A 1 86 ? -10.315 -0.204 -4.596 1.00 91.19 86 LYS A O 1
ATOM 721 N N . SER A 1 87 ? -10.488 1.886 -3.769 1.00 91.69 87 SER A N 1
ATOM 722 C CA . SER A 1 87 ? -9.796 2.555 -4.876 1.00 91.69 87 SER A CA 1
ATOM 723 C C . SER A 1 87 ? -8.375 2.011 -5.064 1.00 91.69 87 SER A C 1
ATOM 725 O O . SER A 1 87 ? -8.006 1.598 -6.161 1.00 91.69 87 SER A O 1
ATOM 727 N N . LEU A 1 88 ? -7.605 1.874 -3.978 1.00 90.81 88 LEU A N 1
ATOM 728 C CA . LEU A 1 88 ? -6.260 1.292 -4.037 1.00 90.81 88 LEU A CA 1
ATOM 729 C C . LEU A 1 88 ? -6.245 -0.128 -4.607 1.00 90.81 88 LEU A C 1
ATOM 731 O O . LEU A 1 88 ? -5.384 -0.450 -5.421 1.00 90.81 88 LEU A O 1
ATOM 735 N N . LYS A 1 89 ? -7.191 -0.980 -4.207 1.00 90.69 89 LYS A N 1
ATOM 736 C CA . LYS A 1 89 ? -7.308 -2.336 -4.758 1.00 90.69 89 LYS A CA 1
ATOM 737 C C . LYS A 1 89 ? -7.636 -2.331 -6.244 1.00 90.69 89 LYS A C 1
ATOM 739 O O . LYS A 1 89 ? -7.058 -3.116 -6.988 1.00 90.69 89 LYS A O 1
ATOM 744 N N . GLU A 1 90 ? -8.550 -1.468 -6.677 1.00 92.19 90 GLU A N 1
ATOM 745 C CA . GLU A 1 90 ? -8.912 -1.341 -8.090 1.00 92.19 90 GLU A CA 1
ATOM 746 C C . GLU A 1 90 ? -7.701 -0.929 -8.936 1.00 92.19 90 GLU A C 1
ATOM 748 O O . GLU A 1 90 ? -7.444 -1.535 -9.979 1.00 92.19 90 GLU A O 1
ATOM 753 N N . GLU A 1 91 ? -6.903 0.028 -8.462 1.00 91.31 91 GLU A N 1
ATOM 754 C CA . GLU A 1 91 ? -5.666 0.426 -9.138 1.00 91.31 91 GLU A CA 1
ATOM 755 C C . GLU A 1 91 ? -4.598 -0.684 -9.124 1.00 91.31 91 GLU A C 1
ATOM 757 O O . GLU A 1 91 ? -3.930 -0.905 -10.134 1.00 91.31 91 GLU A O 1
ATOM 762 N N . LEU A 1 92 ? -4.473 -1.462 -8.040 1.00 87.44 92 LEU A N 1
ATOM 763 C CA . LEU A 1 92 ? -3.570 -2.624 -8.003 1.00 87.44 92 LEU A CA 1
ATOM 764 C C . LEU A 1 92 ? -3.982 -3.709 -9.006 1.00 87.44 92 LEU A C 1
ATOM 766 O O . LEU A 1 92 ? -3.126 -4.312 -9.656 1.00 87.44 92 LEU A O 1
ATOM 770 N N . VAL A 1 93 ? -5.285 -3.921 -9.205 1.00 87.44 93 VAL A N 1
ATOM 771 C CA . VAL A 1 93 ? -5.796 -4.826 -10.246 1.00 87.44 93 VAL A CA 1
ATOM 772 C C . VAL A 1 93 ? -5.444 -4.317 -11.646 1.00 87.44 93 VAL A C 1
ATOM 774 O O . VAL A 1 93 ? -5.118 -5.129 -12.513 1.00 87.44 93 VAL A O 1
ATOM 777 N N . LYS A 1 94 ? -5.479 -2.999 -11.885 1.00 86.69 94 LYS A N 1
ATOM 778 C CA . LYS A 1 94 ? -5.013 -2.413 -13.155 1.00 86.69 94 LYS A CA 1
ATOM 779 C C . LYS A 1 94 ? -3.510 -2.611 -13.334 1.00 86.69 94 LYS A C 1
ATOM 781 O O . LYS A 1 94 ? -3.101 -3.052 -14.402 1.00 86.69 94 LYS A O 1
ATOM 786 N N . ALA A 1 95 ? -2.714 -2.393 -12.284 1.00 82.19 95 ALA A N 1
ATOM 787 C CA . ALA A 1 95 ? -1.258 -2.553 -12.319 1.00 82.19 95 ALA A CA 1
ATOM 788 C C . ALA A 1 95 ? -0.823 -3.965 -12.752 1.00 82.19 95 ALA A C 1
ATOM 790 O O . ALA A 1 95 ? 0.194 -4.116 -13.421 1.00 82.19 95 ALA A O 1
ATOM 791 N N . LYS A 1 96 ? -1.602 -5.000 -12.398 1.00 80.06 96 LYS A N 1
ATOM 792 C CA . LYS A 1 96 ? -1.360 -6.399 -12.808 1.00 80.06 96 LYS A CA 1
ATOM 793 C C . LYS A 1 96 ? -1.621 -6.678 -14.287 1.00 80.06 96 LYS A C 1
ATOM 795 O O . LYS A 1 96 ? -1.195 -7.715 -14.785 1.00 80.06 96 LYS A O 1
ATOM 800 N N . LYS A 1 97 ? -2.399 -5.822 -14.948 1.00 79.31 97 LYS A N 1
ATOM 801 C CA . LYS A 1 97 ? -2.795 -5.969 -16.356 1.00 79.31 97 LYS A CA 1
ATOM 802 C C . LYS A 1 97 ? -1.920 -5.144 -17.306 1.00 79.31 97 LYS A C 1
ATOM 804 O O . LYS A 1 97 ? -2.124 -5.249 -18.512 1.00 79.31 97 LYS A O 1
ATOM 809 N N . MET A 1 98 ? -1.019 -4.320 -16.763 1.00 70.44 98 MET A N 1
ATOM 810 C CA . MET A 1 98 ? -0.009 -3.547 -17.496 1.00 70.44 98 MET A CA 1
ATOM 811 C C . MET A 1 98 ? 1.231 -4.397 -17.752 1.00 70.44 98 MET A C 1
ATOM 813 O O . MET A 1 98 ? 1.754 -4.320 -18.880 1.00 70.44 98 MET A O 1
#